Protein AF-A0A382NAD5-F1 (afdb_monomer_lite)

Sequence (80 aa):
VALRFLLPWLLACFILPAAPRLDSPAAIEQKIRPIRADGVSWRKIAWKSCLLEGLTEAQRTGKPLILWCYIDRPVDDTRC

Foldseek 3Di:
DVVVVVVVVVVVVVPPPDDPDDDDPVVVCVVVVVLDDPPDPVVVDPDDPDPVVQVVVCVVPVHDGDDDDDPPDDPPPPPD

Organism: NCBI:txid408172

Structure (mmCIF, N/CA/C/O backbone):
data_AF-A0A382NAD5-F1
#
_entry.id   AF-A0A382NAD5-F1
#
loop_
_atom_site.group_PDB
_atom_site.id
_atom_site.type_symbol
_atom_site.label_atom_id
_atom_site.label_alt_id
_atom_site.label_comp_id
_atom_site.label_asym_id
_atom_site.label_entity_id
_atom_site.label_seq_id
_atom_site.pdbx_PDB_ins_code
_atom_site.Cartn_x
_atom_site.Cartn_y
_atom_site.Cartn_z
_atom_site.occupancy
_atom_site.B_iso_or_equiv
_atom_site.auth_seq_id
_atom_site.auth_comp_id
_atom_site.auth_asym_id
_atom_site.auth_atom_id
_atom_site.pdbx_PDB_model_num
ATOM 1 N N . VAL A 1 1 ? 4.906 53.676 10.004 1.00 55.12 1 VAL A N 1
ATOM 2 C CA . VAL A 1 1 ? 5.780 52.687 10.691 1.00 55.12 1 VAL A CA 1
ATOM 3 C C . VAL A 1 1 ? 5.344 51.237 10.443 1.00 55.12 1 VAL A C 1
ATOM 5 O O . VAL A 1 1 ? 6.213 50.417 10.194 1.00 55.12 1 VAL A O 1
ATOM 8 N N . ALA A 1 2 ? 4.043 50.913 10.383 1.00 55.44 2 ALA A N 1
ATOM 9 C CA . ALA A 1 2 ? 3.557 49.537 10.154 1.00 55.44 2 ALA A CA 1
ATOM 10 C C . ALA A 1 2 ? 3.870 48.926 8.762 1.00 55.44 2 ALA A C 1
ATOM 12 O O . ALA A 1 2 ? 4.082 47.724 8.653 1.00 55.44 2 ALA A O 1
ATOM 13 N N . LEU A 1 3 ? 3.973 49.738 7.700 1.00 53.88 3 LEU A N 1
ATOM 14 C CA . LEU A 1 3 ? 4.183 49.248 6.325 1.00 53.88 3 LEU A CA 1
ATOM 15 C C . LEU A 1 3 ? 5.584 48.638 6.085 1.00 53.88 3 LEU A C 1
ATOM 17 O O . LEU A 1 3 ? 5.756 47.792 5.214 1.00 53.88 3 LEU A O 1
ATOM 21 N N . ARG A 1 4 ? 6.586 49.031 6.887 1.00 56.00 4 ARG A N 1
ATOM 22 C CA . ARG A 1 4 ? 7.978 48.5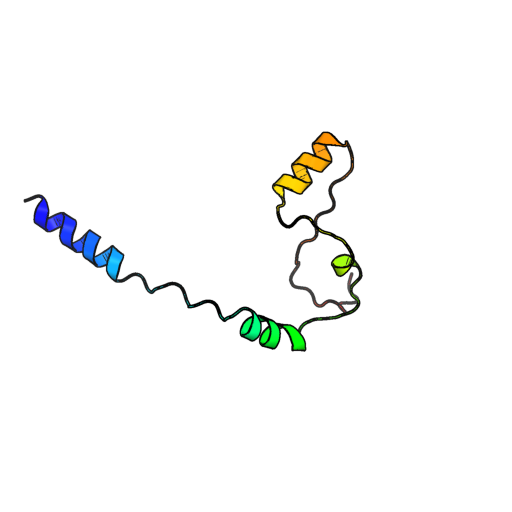52 6.772 1.00 56.00 4 ARG A CA 1
ATOM 23 C C . ARG A 1 4 ? 8.190 47.137 7.321 1.00 56.00 4 ARG A C 1
ATOM 25 O O . ARG A 1 4 ? 9.150 46.490 6.924 1.00 56.00 4 ARG A O 1
ATOM 32 N N . PHE A 1 5 ? 7.303 46.662 8.195 1.00 56.19 5 PHE A N 1
ATOM 33 C CA . PHE A 1 5 ? 7.410 45.337 8.817 1.00 56.19 5 PHE A CA 1
ATOM 34 C C . PHE A 1 5 ? 6.593 44.254 8.091 1.00 56.19 5 PHE A C 1
ATOM 36 O O . PHE A 1 5 ? 6.858 43.072 8.279 1.00 56.19 5 PHE A O 1
ATOM 43 N N . LEU A 1 6 ? 5.653 44.641 7.217 1.00 59.00 6 LEU A N 1
ATOM 44 C CA . LEU A 1 6 ? 4.840 43.721 6.404 1.00 59.00 6 LEU A CA 1
ATOM 45 C C . LEU A 1 6 ? 5.524 43.295 5.096 1.00 59.00 6 LEU A C 1
ATOM 47 O O . LEU A 1 6 ? 5.322 42.180 4.622 1.00 59.00 6 LEU A O 1
ATOM 51 N N . LEU A 1 7 ? 6.364 44.162 4.526 1.00 61.25 7 LEU A N 1
ATOM 52 C CA . LEU A 1 7 ? 7.076 43.903 3.274 1.00 61.25 7 LEU A CA 1
ATOM 53 C C . LEU A 1 7 ? 8.007 42.667 3.311 1.00 61.25 7 LEU A C 1
ATOM 55 O O . LEU A 1 7 ? 7.955 41.885 2.363 1.00 61.25 7 LEU A O 1
ATOM 59 N N . PRO A 1 8 ? 8.814 42.421 4.367 1.00 61.12 8 PRO A N 1
ATOM 60 C CA . PRO A 1 8 ? 9.671 41.233 4.412 1.00 61.12 8 PRO A CA 1
ATOM 61 C C . PRO A 1 8 ? 8.882 39.928 4.611 1.00 61.12 8 PRO A C 1
ATOM 63 O O . PRO A 1 8 ? 9.316 38.889 4.127 1.00 61.12 8 PRO A O 1
ATOM 66 N N . TRP A 1 9 ? 7.706 39.973 5.250 1.00 60.88 9 TRP A N 1
ATOM 67 C CA . TRP A 1 9 ? 6.814 38.811 5.378 1.00 60.88 9 TRP A CA 1
ATOM 68 C C . TRP A 1 9 ? 6.120 38.475 4.054 1.00 60.88 9 TRP A C 1
ATOM 70 O O . TRP A 1 9 ? 6.039 37.309 3.680 1.00 60.88 9 TRP A O 1
ATOM 80 N N . LEU A 1 10 ? 5.690 39.495 3.304 1.00 61.19 10 LEU A N 1
ATOM 81 C CA . LEU A 1 10 ? 5.154 39.314 1.953 1.00 61.19 10 LEU A CA 1
ATOM 82 C C . LEU A 1 10 ? 6.216 38.743 1.003 1.00 61.19 10 LEU A C 1
ATOM 84 O O . LEU A 1 10 ? 5.933 37.782 0.296 1.00 61.19 10 LEU A O 1
ATOM 88 N N . LEU A 1 11 ? 7.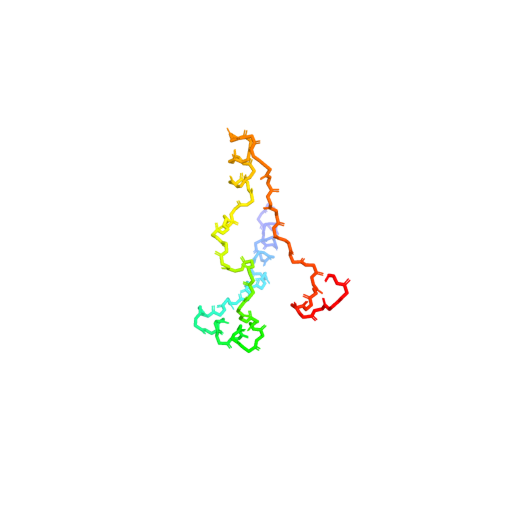451 39.257 1.033 1.00 60.22 11 LEU A N 1
ATOM 89 C CA . LEU A 1 11 ? 8.566 38.707 0.249 1.00 60.22 11 LEU A CA 1
ATOM 90 C C . LEU A 1 11 ? 8.912 37.262 0.645 1.00 60.22 11 LEU A C 1
ATOM 92 O O . LEU A 1 11 ? 9.163 36.446 -0.238 1.00 60.22 11 LEU A O 1
ATOM 96 N N . ALA A 1 12 ? 8.862 36.912 1.934 1.00 61.31 12 ALA A N 1
ATOM 97 C CA . ALA A 1 12 ? 9.105 35.542 2.393 1.00 61.31 12 ALA A CA 1
ATOM 98 C C . ALA A 1 12 ? 8.064 34.534 1.863 1.00 61.31 12 ALA A C 1
ATOM 100 O O . ALA A 1 12 ? 8.418 33.395 1.563 1.00 61.31 12 ALA A O 1
ATOM 101 N N . CYS A 1 13 ? 6.806 34.947 1.669 1.00 59.72 13 CYS A N 1
ATOM 102 C CA . CYS A 1 13 ? 5.774 34.095 1.066 1.00 59.72 13 CYS A CA 1
ATOM 103 C C . CYS A 1 13 ? 5.977 33.845 -0.441 1.00 59.72 13 CYS A C 1
ATOM 105 O O . CYS A 1 13 ? 5.530 32.815 -0.939 1.00 59.72 13 CYS A O 1
ATOM 107 N N . PHE A 1 14 ? 6.658 34.741 -1.166 1.00 60.34 14 PHE A N 1
ATOM 108 C CA . PHE A 1 14 ? 6.893 34.609 -2.615 1.00 60.34 14 PHE A CA 1
ATOM 109 C 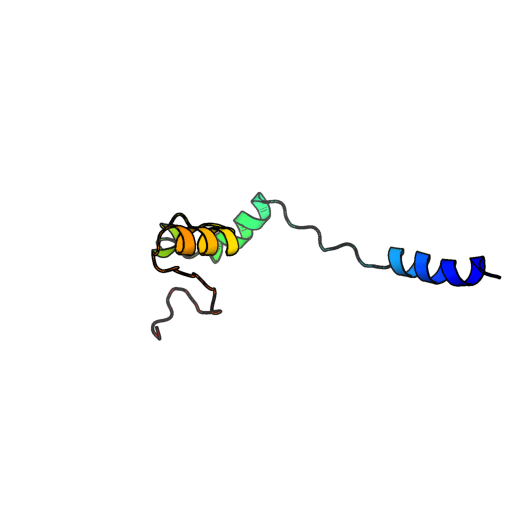C . PHE A 1 14 ? 8.177 33.853 -2.986 1.00 60.34 14 PHE A C 1
ATOM 111 O O . PHE A 1 14 ? 8.368 33.528 -4.156 1.00 60.34 14 PHE A O 1
ATOM 118 N N . ILE A 1 15 ? 9.051 33.564 -2.017 1.00 66.69 15 ILE A N 1
ATOM 119 C CA . ILE A 1 15 ? 10.318 32.842 -2.244 1.00 66.69 15 ILE A CA 1
ATOM 120 C C . ILE A 1 15 ? 10.172 31.340 -1.933 1.00 66.69 15 ILE A C 1
ATOM 122 O O . ILE A 1 15 ? 11.095 30.560 -2.166 1.00 66.69 15 ILE A O 1
ATOM 126 N N . LEU A 1 16 ? 9.005 30.893 -1.452 1.00 70.81 16 LEU A N 1
ATOM 127 C CA . LEU A 1 16 ? 8.737 29.466 -1.294 1.00 70.81 16 LEU A CA 1
ATOM 128 C C . LEU A 1 16 ? 8.820 28.776 -2.666 1.00 70.81 16 LEU A C 1
ATOM 130 O O . LEU A 1 16 ? 8.083 29.156 -3.581 1.00 70.81 16 LEU A O 1
ATOM 134 N N . PRO A 1 17 ? 9.705 27.775 -2.835 1.00 73.00 17 PRO A N 1
ATOM 135 C CA . PRO A 1 17 ? 9.768 27.027 -4.076 1.00 73.00 17 PRO A CA 1
ATOM 136 C C . PRO A 1 17 ? 8.402 26.392 -4.318 1.00 73.00 17 PRO A C 1
ATOM 138 O O . PRO A 1 17 ? 7.821 25.772 -3.424 1.00 73.00 17 PRO A O 1
ATOM 141 N N . ALA A 1 18 ? 7.881 26.569 -5.531 1.00 72.88 18 ALA A N 1
ATOM 142 C CA . ALA A 1 18 ? 6.673 25.880 -5.946 1.00 72.88 18 ALA A CA 1
ATOM 143 C C . ALA A 1 18 ? 6.861 24.377 -5.707 1.00 72.88 18 ALA A C 1
ATOM 145 O O . ALA A 1 18 ? 7.934 23.832 -5.987 1.00 72.88 18 ALA A O 1
ATOM 146 N N . ALA A 1 19 ? 5.821 23.719 -5.188 1.00 77.19 19 ALA A N 1
ATOM 147 C CA . ALA A 1 19 ? 5.830 22.271 -5.058 1.00 77.19 19 ALA A CA 1
ATOM 148 C C . ALA A 1 19 ? 6.244 21.651 -6.406 1.00 77.19 19 ALA A C 1
ATOM 150 O O . ALA A 1 19 ? 5.837 22.165 -7.460 1.00 77.19 19 ALA A O 1
ATOM 151 N N . PRO A 1 20 ? 7.071 20.590 -6.400 1.00 78.12 20 PRO A N 1
ATOM 152 C CA . PRO A 1 20 ? 7.476 19.941 -7.635 1.00 78.12 20 PRO A CA 1
ATOM 153 C C . PRO A 1 20 ? 6.224 19.578 -8.429 1.00 78.12 20 PRO A C 1
ATOM 155 O O . PRO A 1 20 ? 5.236 19.093 -7.871 1.00 78.12 20 PRO A O 1
ATOM 158 N N . ARG A 1 21 ? 6.247 19.859 -9.734 1.00 81.00 21 ARG A N 1
ATOM 159 C CA . ARG A 1 21 ? 5.132 19.484 -10.600 1.00 81.00 21 ARG A CA 1
ATOM 160 C C . ARG A 1 21 ? 4.987 17.972 -10.535 1.00 81.00 21 ARG A C 1
ATOM 162 O O . ARG A 1 21 ? 5.943 17.252 -10.814 1.00 81.00 21 ARG A O 1
ATOM 169 N N . LEU A 1 22 ? 3.800 17.513 -10.153 1.00 82.44 22 LEU A N 1
ATOM 170 C CA . LEU A 1 22 ? 3.459 16.106 -10.278 1.00 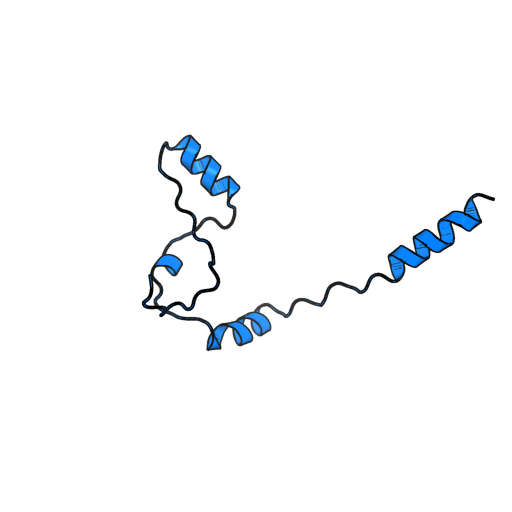82.44 22 LEU A CA 1
ATOM 171 C C . LEU A 1 22 ? 3.498 15.743 -11.762 1.00 82.44 22 LEU A C 1
ATOM 173 O O . LEU A 1 22 ? 3.029 16.504 -12.613 1.00 82.44 22 LEU A O 1
ATOM 177 N N . ASP A 1 23 ? 4.078 14.588 -12.062 1.00 89.75 23 ASP A N 1
ATOM 178 C CA . ASP A 1 23 ? 4.032 14.021 -13.400 1.00 89.75 23 ASP A CA 1
ATOM 179 C C . ASP A 1 23 ? 2.579 13.802 -13.841 1.00 89.75 23 ASP A C 1
ATOM 181 O O . ASP A 1 23 ? 1.668 13.634 -13.024 1.00 89.75 23 ASP A O 1
ATOM 185 N N . SER A 1 24 ? 2.351 13.765 -15.154 1.00 92.56 24 SER A N 1
ATOM 186 C CA . SER A 1 24 ? 1.045 13.355 -15.668 1.00 92.56 24 SER A CA 1
ATOM 187 C C . SER A 1 24 ? 0.727 11.919 -15.222 1.00 92.56 24 SER A C 1
ATOM 189 O O . SER A 1 24 ? 1.649 11.111 -15.071 1.00 92.56 24 SER A O 1
ATOM 191 N N . PRO A 1 25 ? -0.556 11.539 -15.077 1.00 92.69 25 PRO A N 1
ATOM 192 C CA . PRO A 1 25 ? -0.922 10.166 -14.723 1.00 92.69 25 PRO A CA 1
ATOM 193 C C . PRO A 1 25 ? -0.270 9.112 -15.632 1.00 92.69 25 PRO A C 1
ATOM 195 O O . PRO A 1 25 ? 0.179 8.074 -15.159 1.00 92.69 25 PRO A O 1
ATOM 198 N N . ALA A 1 26 ? -0.138 9.411 -16.929 1.00 94.94 26 ALA A N 1
ATOM 199 C CA . ALA A 1 26 ? 0.531 8.537 -17.891 1.00 94.94 26 ALA A CA 1
ATOM 200 C C . ALA A 1 26 ? 2.040 8.389 -17.621 1.00 94.94 26 ALA A C 1
ATOM 202 O O . ALA A 1 26 ? 2.577 7.287 -17.718 1.00 94.94 26 ALA A O 1
ATOM 203 N N . ALA A 1 27 ? 2.725 9.478 -17.264 1.00 94.31 27 ALA A N 1
ATOM 204 C CA . ALA A 1 27 ? 4.146 9.442 -16.926 1.00 94.31 27 ALA A CA 1
ATOM 205 C C . ALA A 1 27 ? 4.397 8.709 -15.595 1.00 94.31 27 ALA A C 1
ATOM 207 O O . ALA A 1 27 ? 5.373 7.969 -15.478 1.00 94.31 27 ALA A O 1
ATOM 208 N N . ILE A 1 28 ? 3.494 8.845 -14.619 1.00 92.69 28 ILE A N 1
ATOM 209 C CA . ILE A 1 28 ? 3.538 8.072 -13.370 1.00 92.69 28 ILE A CA 1
ATOM 210 C C . ILE A 1 28 ? 3.358 6.577 -13.663 1.00 92.69 28 ILE A C 1
ATOM 212 O O . ILE A 1 28 ? 4.151 5.762 -13.193 1.00 92.69 28 ILE A O 1
ATOM 216 N N . GLU A 1 29 ? 2.374 6.210 -14.488 1.00 92.12 29 GLU A N 1
ATOM 217 C CA . GLU A 1 29 ? 2.119 4.810 -14.856 1.00 92.12 29 GLU A CA 1
ATOM 218 C C . GLU A 1 29 ? 3.347 4.164 -15.519 1.00 92.12 29 GLU A C 1
ATOM 220 O O . GLU A 1 29 ? 3.722 3.040 -15.182 1.00 92.12 29 GLU A O 1
ATOM 225 N N . GLN A 1 30 ? 4.033 4.893 -16.408 1.00 95.00 30 GLN A N 1
ATOM 226 C CA . GLN A 1 30 ? 5.269 4.419 -17.041 1.00 95.00 30 GLN A CA 1
ATOM 227 C C . GLN A 1 30 ? 6.384 4.134 -16.024 1.00 95.00 30 GLN A C 1
ATOM 229 O O . GLN A 1 30 ? 7.099 3.144 -16.175 1.00 95.00 30 GLN A O 1
ATOM 234 N N . LYS A 1 31 ? 6.513 4.959 -14.975 1.00 92.44 31 LYS A N 1
ATOM 235 C CA . LYS A 1 31 ? 7.505 4.768 -13.900 1.00 92.44 31 LYS A CA 1
ATOM 236 C C . LYS A 1 31 ? 7.155 3.603 -12.973 1.00 92.44 31 LYS A C 1
ATOM 238 O O . LYS A 1 31 ? 8.055 2.926 -12.486 1.00 92.44 31 LYS A O 1
ATOM 243 N N . ILE A 1 32 ? 5.865 3.362 -12.735 1.00 91.19 32 ILE A N 1
ATOM 244 C CA . ILE A 1 32 ? 5.383 2.289 -11.853 1.00 91.19 32 ILE A CA 1
ATOM 245 C C . ILE A 1 32 ? 5.492 0.920 -12.527 1.00 91.19 32 ILE A C 1
ATOM 247 O O . ILE A 1 32 ? 5.862 -0.053 -11.870 1.00 91.19 32 ILE A O 1
ATOM 251 N N . ARG A 1 33 ? 5.195 0.828 -13.829 1.00 92.06 33 ARG A N 1
ATOM 252 C CA . ARG A 1 33 ? 5.150 -0.439 -14.576 1.00 92.06 33 ARG A CA 1
ATOM 253 C C . ARG A 1 33 ? 6.342 -1.391 -14.322 1.00 92.06 33 ARG A C 1
ATOM 255 O O . ARG A 1 33 ? 6.062 -2.560 -14.086 1.00 92.06 33 ARG A O 1
ATOM 262 N N . PRO A 1 34 ? 7.624 -0.968 -14.333 1.00 91.75 34 PRO A N 1
ATOM 263 C CA . PRO A 1 34 ? 8.750 -1.888 -14.126 1.00 91.75 34 PRO A CA 1
ATOM 264 C C . PRO A 1 34 ? 8.920 -2.388 -12.682 1.00 91.75 34 PRO A C 1
ATOM 266 O O . PRO A 1 34 ? 9.473 -3.463 -12.485 1.00 91.75 34 PRO A O 1
ATOM 269 N N . ILE A 1 35 ? 8.465 -1.633 -11.675 1.00 86.00 35 ILE A N 1
ATOM 270 C CA . ILE A 1 35 ? 8.583 -2.007 -10.247 1.00 86.00 35 ILE A CA 1
ATOM 271 C C . ILE A 1 35 ? 7.310 -2.669 -9.708 1.00 86.00 35 ILE A C 1
ATOM 273 O O . ILE A 1 35 ? 7.247 -3.138 -8.570 1.00 86.00 35 ILE A O 1
ATOM 277 N N . ARG A 1 36 ? 6.251 -2.673 -10.515 1.00 86.88 36 ARG A N 1
ATOM 278 C CA . ARG A 1 36 ? 4.949 -3.201 -10.149 1.00 86.88 36 ARG A CA 1
ATOM 279 C C . ARG A 1 36 ? 4.980 -4.726 -10.197 1.00 86.88 36 ARG A C 1
ATOM 281 O O . ARG A 1 36 ? 4.949 -5.323 -11.261 1.00 86.88 36 ARG A O 1
ATOM 288 N N . ALA A 1 37 ? 4.916 -5.358 -9.030 1.00 86.88 37 ALA A N 1
ATOM 289 C CA . ALA A 1 37 ? 4.663 -6.793 -8.942 1.00 86.88 37 ALA A CA 1
ATOM 290 C C . ALA A 1 37 ? 3.193 -7.111 -9.243 1.00 86.88 37 ALA A C 1
ATOM 292 O O . ALA A 1 37 ? 2.307 -6.624 -8.537 1.00 86.88 37 ALA A O 1
ATOM 293 N N . ASP A 1 38 ? 2.911 -7.891 -10.281 1.00 86.06 38 ASP A N 1
ATOM 294 C CA . ASP A 1 38 ? 1.551 -8.331 -10.604 1.00 86.06 38 ASP A CA 1
ATOM 295 C C . ASP A 1 38 ? 1.156 -9.610 -9.849 1.00 86.06 38 ASP A C 1
ATOM 297 O O . ASP A 1 38 ? 1.962 -10.240 -9.172 1.00 86.06 38 ASP A O 1
ATOM 301 N N . GLY A 1 39 ? -0.131 -9.966 -9.894 1.00 85.56 39 GLY A N 1
ATOM 302 C CA . GLY A 1 39 ? -0.640 -11.200 -9.280 1.00 85.56 39 GLY A CA 1
ATOM 303 C C . GLY A 1 39 ? -0.792 -11.187 -7.753 1.00 85.56 39 GLY A C 1
ATOM 304 O O . GLY A 1 39 ? -1.347 -12.137 -7.205 1.00 85.56 39 GLY A O 1
ATOM 305 N N . VAL A 1 40 ? -0.389 -10.115 -7.065 1.00 87.19 40 VAL A N 1
ATOM 306 C CA . VAL A 1 40 ? -0.483 -10.009 -5.599 1.00 87.19 40 VAL A CA 1
ATOM 307 C C . VAL A 1 40 ? -1.931 -10.054 -5.092 1.00 87.19 40 VAL A C 1
ATOM 309 O O . VAL A 1 40 ? -2.806 -9.325 -5.569 1.00 87.19 40 VAL A O 1
ATOM 312 N N . SER A 1 41 ? -2.193 -10.906 -4.096 1.00 86.25 41 SER A N 1
ATOM 313 C CA . SER A 1 41 ? -3.551 -11.185 -3.603 1.00 86.25 41 SER A CA 1
ATOM 314 C C . SER A 1 41 ? -4.259 -9.949 -3.048 1.00 86.25 41 SER A C 1
ATOM 316 O O . SER A 1 41 ? -5.441 -9.751 -3.322 1.00 86.25 41 SER A O 1
ATOM 318 N N . TRP A 1 42 ? -3.548 -9.069 -2.337 1.00 85.06 42 TRP A N 1
ATOM 319 C CA . TRP A 1 42 ? -4.149 -7.870 -1.744 1.00 85.06 42 TRP A CA 1
ATOM 320 C C . TRP A 1 42 ? -4.638 -6.857 -2.784 1.00 85.06 42 TRP A C 1
ATOM 322 O O . TRP A 1 42 ? -5.571 -6.120 -2.492 1.00 85.06 42 TRP A O 1
ATOM 332 N N . ARG A 1 43 ? -4.102 -6.826 -4.015 1.00 87.50 43 ARG A N 1
ATOM 333 C CA . ARG A 1 43 ? -4.631 -5.941 -5.077 1.00 87.50 43 ARG A CA 1
ATOM 334 C C . ARG A 1 43 ? -5.987 -6.382 -5.626 1.00 87.50 43 ARG A C 1
ATOM 336 O O . ARG A 1 43 ? -6.631 -5.604 -6.319 1.00 87.50 43 ARG A O 1
ATOM 343 N N . LYS A 1 44 ? -6.421 -7.612 -5.336 1.00 89.88 44 LYS A N 1
ATOM 344 C CA . LYS A 1 44 ? -7.741 -8.127 -5.737 1.00 89.88 44 LYS A CA 1
ATOM 345 C C . LYS A 1 44 ? -8.854 -7.683 -4.779 1.00 89.88 44 LYS A C 1
ATOM 347 O O . LYS A 1 44 ? -10.026 -7.882 -5.080 1.00 89.88 44 LYS A O 1
ATOM 352 N N . ILE A 1 45 ? -8.498 -7.108 -3.630 1.00 89.62 45 ILE A N 1
ATOM 353 C CA . ILE A 1 45 ? -9.443 -6.620 -2.626 1.00 89.62 45 ILE A CA 1
ATOM 354 C C . ILE A 1 45 ? -9.842 -5.186 -2.990 1.00 89.62 45 ILE A C 1
ATOM 356 O O . ILE A 1 45 ? -8.986 -4.338 -3.242 1.00 89.62 45 ILE A O 1
ATOM 360 N N . ALA A 1 46 ? -11.146 -4.906 -2.993 1.00 91.06 46 ALA A N 1
ATOM 361 C CA . ALA A 1 46 ? -11.687 -3.564 -3.199 1.00 91.06 46 ALA A CA 1
ATOM 362 C C . ALA A 1 46 ? -11.515 -2.709 -1.930 1.00 91.06 46 ALA A C 1
ATOM 364 O O . ALA A 1 46 ? -12.465 -2.473 -1.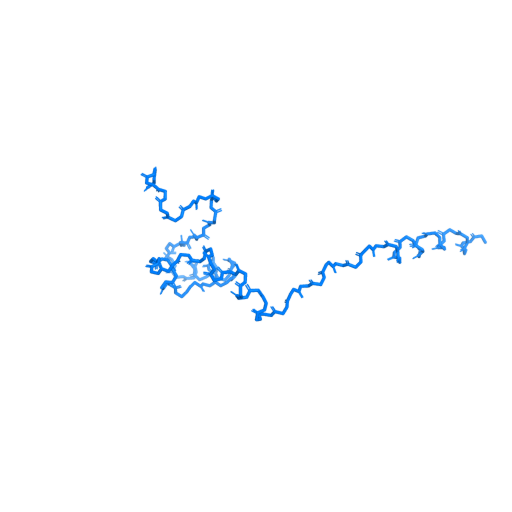182 1.00 91.06 46 ALA A O 1
ATOM 365 N N . TRP A 1 47 ? -10.277 -2.296 -1.653 1.00 91.50 47 TRP A N 1
ATOM 366 C CA . TRP A 1 47 ? -9.949 -1.470 -0.493 1.00 91.50 47 TRP A CA 1
ATOM 367 C C . TRP A 1 47 ? -10.677 -0.128 -0.528 1.00 91.50 47 TRP A C 1
ATOM 369 O O . TRP A 1 47 ? -10.805 0.505 -1.576 1.00 91.50 47 TRP A O 1
ATOM 379 N N . LYS A 1 48 ? -11.069 0.355 0.652 1.00 91.50 48 LYS A N 1
ATOM 380 C CA . LYS A 1 48 ? -11.403 1.769 0.826 1.00 91.50 48 LYS A CA 1
ATOM 381 C C . LYS A 1 48 ? -10.116 2.583 0.801 1.00 91.50 48 LYS A C 1
ATOM 383 O O . LYS A 1 48 ? -9.144 2.218 1.459 1.00 91.50 48 LYS A O 1
ATOM 388 N N . SER A 1 49 ? -10.117 3.688 0.064 1.00 89.38 49 SER A N 1
ATOM 389 C CA . SER A 1 49 ? -8.975 4.607 0.003 1.00 89.38 49 SER A CA 1
ATOM 390 C C . SER A 1 49 ? -8.827 5.441 1.280 1.00 89.38 49 SER A C 1
ATOM 392 O O . SER A 1 49 ? -7.719 5.854 1.612 1.00 89.38 49 SER A O 1
ATOM 394 N N . CYS A 1 50 ? -9.924 5.668 2.012 1.00 91.75 50 CYS A N 1
ATOM 395 C CA . CYS A 1 50 ? -9.937 6.429 3.255 1.00 91.75 50 CYS A CA 1
ATOM 396 C C . CYS A 1 50 ? -9.976 5.511 4.487 1.00 91.75 50 CYS A C 1
ATOM 398 O O . CYS A 1 50 ? -10.910 4.729 4.681 1.00 91.75 50 CYS A O 1
ATOM 400 N N . LEU A 1 51 ? -8.986 5.670 5.370 1.00 91.44 51 LEU A N 1
ATOM 401 C CA . LEU A 1 51 ? -8.887 4.934 6.634 1.00 91.44 51 LEU A CA 1
ATOM 402 C C . LEU A 1 51 ? -10.128 5.123 7.521 1.00 91.44 51 LEU A C 1
ATOM 404 O O . LEU A 1 51 ? -10.651 4.159 8.080 1.00 91.44 51 LEU A O 1
ATOM 408 N N . LEU A 1 52 ? -10.607 6.364 7.642 1.00 94.81 52 LEU A N 1
ATOM 409 C CA . LEU A 1 52 ? -11.718 6.704 8.535 1.00 94.81 52 LEU A CA 1
ATOM 410 C C . LEU A 1 52 ? -13.044 6.101 8.064 1.00 94.81 52 LEU A C 1
ATOM 412 O O . LEU A 1 52 ? -13.870 5.714 8.889 1.00 94.81 52 LEU A O 1
ATOM 416 N N . GLU A 1 53 ? -13.233 5.955 6.752 1.00 95.19 53 GLU A N 1
ATOM 417 C CA . GLU A 1 53 ? -14.403 5.266 6.202 1.00 95.19 53 GLU A CA 1
ATOM 418 C C . GLU A 1 53 ? -14.398 3.778 6.566 1.00 95.19 53 GLU A C 1
ATOM 420 O O . GLU A 1 53 ? -15.431 3.233 6.958 1.00 95.19 53 GLU A O 1
ATOM 425 N N . GLY A 1 54 ? -13.233 3.125 6.486 1.00 93.81 54 GLY A N 1
ATOM 426 C CA . GLY A 1 54 ? -13.067 1.741 6.934 1.00 93.81 54 GLY A CA 1
ATOM 427 C C . GLY A 1 54 ? -13.360 1.576 8.421 1.00 93.81 54 GLY A C 1
ATOM 428 O O . GLY A 1 54 ? -14.110 0.678 8.803 1.00 93.81 54 GLY A O 1
ATOM 429 N N . LEU A 1 55 ? -12.834 2.481 9.250 1.00 95.56 55 LEU A N 1
ATOM 430 C CA . LEU A 1 55 ? -13.079 2.476 10.692 1.00 95.56 55 LEU A CA 1
ATOM 431 C C . LEU A 1 55 ? -14.569 2.657 11.023 1.00 95.56 55 LEU A C 1
ATOM 433 O O . LEU A 1 55 ? -15.115 1.912 11.836 1.00 95.56 55 LEU A O 1
ATOM 437 N N . THR A 1 56 ? -15.232 3.604 10.358 1.00 96.38 56 THR A N 1
ATOM 438 C CA . THR A 1 56 ? -16.662 3.887 10.553 1.00 96.38 56 THR A CA 1
ATOM 439 C C . THR A 1 56 ? -17.520 2.671 10.191 1.00 96.38 56 THR A C 1
ATOM 441 O O . THR A 1 56 ? -18.448 2.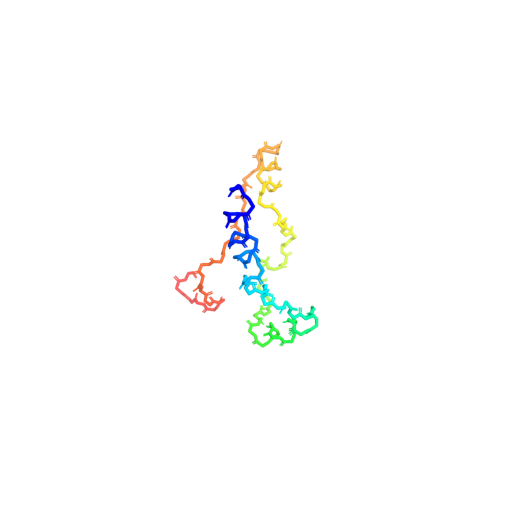312 10.918 1.00 96.38 56 THR A O 1
ATOM 444 N N . GLU A 1 57 ? -17.206 1.985 9.088 1.00 95.31 57 GLU A N 1
ATOM 445 C CA . GLU A 1 57 ? -17.932 0.778 8.686 1.00 95.31 57 GLU A CA 1
ATOM 446 C C . GLU A 1 57 ? -17.704 -0.397 9.646 1.00 95.31 57 GLU A C 1
ATOM 448 O O . GLU A 1 57 ? -18.661 -1.103 9.981 1.00 95.31 57 GLU A O 1
ATOM 453 N N . ALA A 1 58 ? -16.472 -0.594 10.121 1.00 96.00 58 ALA A N 1
ATOM 454 C CA . ALA A 1 58 ? -16.158 -1.626 11.107 1.00 96.00 58 ALA A CA 1
ATOM 455 C C . ALA A 1 58 ? -16.962 -1.418 12.402 1.00 96.00 58 ALA A C 1
ATOM 457 O O . ALA A 1 58 ? -17.621 -2.345 12.874 1.00 96.00 58 ALA A O 1
ATOM 458 N N . GLN A 1 59 ? -17.012 -0.179 12.907 1.00 97.19 59 GLN A N 1
ATOM 459 C CA . GLN A 1 59 ? -17.827 0.184 14.073 1.00 97.19 59 GLN A CA 1
ATOM 460 C C . GLN A 1 59 ? -19.319 -0.081 13.840 1.00 97.19 59 GLN A C 1
ATOM 462 O O . GLN A 1 59 ? -19.977 -0.683 14.685 1.00 97.19 59 GLN A O 1
ATOM 467 N N . ARG A 1 60 ? -19.851 0.318 12.678 1.00 98.12 60 ARG A N 1
ATOM 468 C CA . ARG A 1 60 ? -21.270 0.130 12.332 1.00 98.12 60 ARG A CA 1
ATOM 469 C C . ARG A 1 60 ? -21.666 -1.343 12.214 1.00 98.12 60 ARG A C 1
ATOM 471 O O . ARG A 1 60 ? -22.797 -1.702 12.521 1.00 98.12 60 ARG A O 1
ATOM 478 N N . THR A 1 61 ? -20.776 -2.182 11.692 1.00 97.56 61 THR A N 1
ATOM 479 C CA . THR A 1 61 ? -21.079 -3.588 11.370 1.00 97.56 61 THR A CA 1
ATOM 480 C C . THR A 1 61 ? -20.653 -4.572 12.454 1.00 97.56 61 THR A C 1
ATOM 482 O O . THR A 1 61 ? -21.032 -5.739 12.378 1.00 97.56 61 THR A O 1
ATOM 485 N N . GLY A 1 62 ? -19.851 -4.134 13.429 1.00 97.44 62 GLY A N 1
ATOM 486 C CA . GLY A 1 62 ? -19.243 -5.009 14.434 1.00 97.44 62 GLY A CA 1
ATOM 487 C C . GLY A 1 62 ? -18.220 -5.992 13.854 1.00 97.44 62 GLY A C 1
ATOM 488 O O . GLY A 1 62 ? -17.848 -6.953 14.522 1.00 97.44 62 GLY A O 1
ATOM 489 N N . LYS A 1 63 ? -17.785 -5.791 12.603 1.00 96.00 63 LYS A N 1
ATOM 490 C CA . LYS A 1 63 ? -16.793 -6.642 11.937 1.00 96.00 63 LYS A CA 1
ATOM 491 C C . LYS A 1 63 ? -15.375 -6.117 12.180 1.00 96.00 63 LYS A C 1
ATOM 493 O O . LYS A 1 63 ? -15.192 -4.905 12.306 1.00 96.00 63 LYS A O 1
ATOM 498 N N . PRO A 1 64 ? -14.361 -7.000 12.210 1.00 94.19 64 PRO A N 1
ATOM 499 C CA . PRO A 1 64 ? -12.973 -6.578 12.354 1.00 94.19 64 PRO A CA 1
ATOM 500 C C . PRO A 1 64 ? -12.511 -5.729 11.161 1.00 94.19 64 PRO A C 1
ATOM 502 O O . PRO A 1 64 ? -12.896 -5.972 10.016 1.00 94.19 64 PRO A O 1
ATOM 505 N N . LEU A 1 65 ? -11.649 -4.751 11.444 1.00 92.88 65 LEU A N 1
ATOM 506 C CA . LEU A 1 65 ? -10.982 -3.921 10.443 1.00 92.88 65 LEU A CA 1
ATOM 507 C C . LEU A 1 65 ? -9.682 -4.594 9.990 1.00 92.88 65 LEU A C 1
ATOM 509 O O . LEU A 1 65 ? -8.853 -4.960 10.820 1.00 92.88 65 LEU A O 1
ATOM 513 N N . ILE A 1 66 ? -9.483 -4.702 8.675 1.00 90.19 66 ILE A N 1
ATOM 514 C CA . ILE A 1 66 ? -8.207 -5.114 8.080 1.00 90.19 66 ILE A CA 1
ATOM 515 C C . ILE A 1 66 ? -7.514 -3.865 7.543 1.00 90.19 66 ILE A C 1
ATOM 517 O O . ILE A 1 66 ? -8.094 -3.126 6.747 1.00 90.19 66 ILE A O 1
ATOM 521 N N . LEU A 1 67 ? -6.272 -3.645 7.969 1.00 89.62 67 LEU A N 1
ATOM 522 C CA . LEU A 1 67 ? -5.428 -2.553 7.497 1.00 89.62 67 LEU A CA 1
ATOM 523 C C . LEU A 1 67 ? -4.290 -3.112 6.653 1.00 89.62 67 LEU A C 1
ATOM 525 O O . LEU A 1 67 ? -3.544 -3.977 7.104 1.00 89.62 67 LEU A O 1
ATOM 529 N N . TRP A 1 68 ? -4.153 -2.589 5.437 1.00 85.19 68 TRP A N 1
ATOM 530 C CA . TRP A 1 68 ? -2.993 -2.835 4.593 1.00 85.19 68 TRP A CA 1
ATOM 531 C C . TRP A 1 68 ? -2.017 -1.666 4.733 1.00 85.19 68 TRP A C 1
ATOM 533 O O . TRP A 1 68 ? -2.329 -0.545 4.329 1.00 85.19 68 TRP A O 1
ATOM 543 N N . CYS A 1 69 ? -0.844 -1.919 5.309 1.00 82.69 69 CYS A N 1
ATOM 544 C CA . CYS A 1 69 ? 0.227 -0.938 5.436 1.00 82.69 69 CYS A CA 1
ATOM 545 C C . CYS A 1 69 ? 1.463 -1.379 4.644 1.00 82.69 69 CYS A C 1
ATOM 547 O O . CYS A 1 69 ? 1.785 -2.563 4.561 1.00 82.69 69 CYS A O 1
ATOM 549 N N . TYR A 1 70 ? 2.163 -0.411 4.053 1.00 78.44 70 TYR A N 1
ATOM 550 C CA . TYR A 1 70 ? 3.468 -0.656 3.451 1.00 78.44 70 TYR A CA 1
ATOM 551 C C . TYR A 1 70 ? 4.526 -0.665 4.554 1.00 78.44 70 TYR A C 1
ATOM 553 O O . TYR A 1 70 ? 4.667 0.319 5.274 1.00 78.44 70 TYR A O 1
ATOM 561 N N . ILE A 1 71 ? 5.269 -1.765 4.669 1.00 81.94 71 ILE A N 1
ATOM 562 C CA . ILE A 1 71 ? 6.351 -1.937 5.655 1.00 81.94 71 ILE A CA 1
ATOM 563 C C . ILE A 1 71 ? 7.751 -1.861 5.027 1.00 81.94 71 ILE A C 1
ATOM 565 O O . ILE A 1 71 ? 8.709 -2.348 5.614 1.00 81.94 71 ILE A O 1
ATOM 569 N N . ASP A 1 72 ? 7.864 -1.270 3.832 1.00 80.62 72 ASP A N 1
ATOM 570 C CA . ASP A 1 72 ? 9.119 -1.146 3.071 1.00 80.62 72 ASP A CA 1
ATOM 571 C C . ASP A 1 72 ? 9.831 -2.494 2.836 1.00 80.62 72 ASP A C 1
ATOM 573 O O . ASP A 1 72 ? 11.039 -2.650 3.012 1.00 80.62 72 ASP A O 1
ATOM 577 N N . ARG A 1 73 ? 9.053 -3.524 2.480 1.00 79.75 73 ARG A N 1
ATOM 578 C CA . ARG A 1 73 ? 9.569 -4.860 2.160 1.00 79.75 73 ARG A CA 1
ATOM 579 C C . ARG A 1 73 ? 9.205 -5.256 0.731 1.00 79.75 73 ARG A C 1
ATOM 581 O O . ARG A 1 73 ? 8.092 -4.947 0.295 1.00 79.75 73 ARG A O 1
ATOM 588 N N . PRO A 1 74 ? 10.114 -5.938 0.009 1.00 80.50 74 PRO A N 1
ATOM 589 C CA . PRO A 1 74 ? 9.801 -6.527 -1.286 1.00 80.50 74 PRO A CA 1
ATOM 590 C C . PRO A 1 74 ? 8.632 -7.514 -1.202 1.00 80.50 74 PRO A C 1
ATOM 592 O O . PRO A 1 74 ? 8.401 -8.147 -0.175 1.00 80.50 74 PRO A O 1
ATOM 595 N N . VAL A 1 75 ? 7.900 -7.646 -2.308 1.00 81.81 75 VAL A N 1
ATOM 596 C CA . VAL A 1 75 ? 6.736 -8.542 -2.444 1.00 81.81 75 VAL A CA 1
ATOM 597 C C . VAL A 1 75 ? 7.090 -10.022 -2.251 1.00 81.81 75 VAL A C 1
ATOM 599 O O . VAL A 1 75 ? 6.252 -10.816 -1.837 1.00 81.81 75 VAL A O 1
ATOM 602 N N . ASP A 1 76 ? 8.320 -10.378 -2.597 1.00 80.81 76 ASP A N 1
ATOM 603 C CA . ASP A 1 76 ? 8.896 -11.716 -2.669 1.00 80.81 76 ASP A CA 1
ATOM 604 C C . ASP A 1 76 ? 9.808 -12.013 -1.472 1.00 80.81 76 ASP A C 1
ATOM 606 O O . ASP A 1 76 ? 10.567 -12.981 -1.473 1.00 80.81 76 ASP A O 1
ATOM 610 N N . ASP A 1 77 ? 9.737 -11.182 -0.433 1.00 82.31 77 ASP A N 1
ATOM 611 C CA . ASP A 1 77 ? 10.509 -11.374 0.780 1.00 82.31 77 ASP A CA 1
ATOM 612 C C . ASP A 1 77 ? 10.016 -12.602 1.559 1.00 82.31 77 ASP A C 1
ATOM 614 O O . ASP A 1 77 ? 8.961 -12.582 2.187 1.00 82.31 77 ASP A O 1
ATOM 618 N N . THR A 1 78 ? 10.812 -13.671 1.556 1.00 78.06 78 THR A N 1
ATOM 619 C CA . THR A 1 78 ? 10.478 -14.961 2.184 1.00 78.06 78 THR A CA 1
ATOM 620 C C . THR A 1 78 ? 10.615 -14.972 3.710 1.00 78.06 78 THR A C 1
ATOM 622 O O . THR A 1 78 ? 10.519 -16.032 4.327 1.00 78.06 78 THR A O 1
ATOM 625 N N . ARG A 1 79 ? 10.930 -13.834 4.341 1.00 74.62 79 ARG A N 1
ATOM 626 C CA . ARG A 1 79 ? 11.070 -13.724 5.805 1.00 74.62 79 ARG A CA 1
ATOM 627 C C . ARG A 1 79 ? 9.727 -13.545 6.527 1.00 74.62 79 ARG A C 1
ATOM 629 O O . ARG A 1 79 ? 9.735 -13.465 7.756 1.00 74.62 79 ARG A O 1
ATOM 636 N N . CYS A 1 80 ? 8.617 -13.446 5.795 1.00 58.41 80 CYS A N 1
ATOM 637 C CA . CYS A 1 80 ? 7.270 -13.204 6.313 1.00 58.41 80 CYS A CA 1
ATOM 638 C C . CYS A 1 80 ? 6.270 -14.242 5.801 1.00 58.41 80 CYS A C 1
ATOM 640 O O . CYS A 1 80 ? 6.405 -14.665 4.632 1.00 58.41 80 CYS A O 1
#

pLDDT: mean 82.3, std 13.18, range [53.88, 98.12]

Secondary structure (DSSP, 8-state):
-THHHHHHHHHHHHSSPPPPPPPPHHHHHHHHTTT---S-GGGGS---S-HHHHHHHHHHHTPPPP-----S--TT-TT-

Radius of gyration: 22.56 Å; chains: 1; bounding box: 32×68×32 Å